Protein AF-A0A5N7MWR4-F1 (afdb_monomer_lite)

InterPro domains:
  IPR011050 Pectin lyase fold/virulence factor [SSF51126] (2-115)
  IPR012334 Pectin lyase fold [G3DSA:2.160.20.10] (8-121)
  IPR024535 Rhamnogalacturonase A/B/Epimerase-like, pectate lyase domain [PF12708] (11-111)

Sequence (121 aa):
MIFNVDTPTGDATKDMAAINSAIAAANAYYKSHQSEGQVTVQLATGTYMVSGDPTNPSKGAVELMSGVALVGAGTRDSTIKLVDNFNERINGIVRTELETVENVSMSNLVIDGNRENNTGH

Secondary structure (DSSP, 8-state):
-EEEPPPP-S-HHHHHHHHHHHHHHHHHHHHH-GGG--EEEEPPSEEEEE---TT-GGG-SEEEPTTEEEE-SSTTTEEEEEPTT--S--S-SEEE-SS---S-EEES-EEE--GGG----

pLDDT: mean 95.91, std 5.12, range [64.0, 98.81]

Radius of gyration: 13.92 Å; chains: 1; bounding box: 37×27×34 Å

Structure (mmCIF, N/CA/C/O backbone):
data_AF-A0A5N7MWR4-F1
#
_entry.id   AF-A0A5N7MWR4-F1
#
loop_
_atom_site.group_PDB
_atom_site.id
_atom_site.type_symbol
_atom_site.label_atom_id
_atom_site.label_alt_id
_atom_site.label_comp_id
_atom_site.label_asym_id
_atom_site.label_entity_id
_atom_site.label_seq_id
_atom_site.pdbx_PDB_ins_code
_atom_site.Cartn_x
_atom_site.Cartn_y
_atom_site.Cartn_z
_atom_site.occupancy
_atom_site.B_iso_or_equiv
_atom_site.auth_seq_id
_atom_site.auth_comp_id
_atom_site.auth_asym_id
_atom_site.auth_atom_id
_atom_site.pdbx_PDB_model_num
ATOM 1 N N . MET A 1 1 ? 9.567 -9.285 -13.681 1.00 96.56 1 MET A N 1
ATOM 2 C CA . MET A 1 1 ? 9.866 -9.850 -12.343 1.00 96.56 1 MET A CA 1
ATOM 3 C C . MET A 1 1 ? 8.663 -9.648 -11.424 1.00 96.56 1 MET A C 1
ATOM 5 O O . MET A 1 1 ? 8.009 -8.618 -11.556 1.00 96.56 1 MET A O 1
ATOM 9 N N . ILE A 1 2 ? 8.356 -10.614 -10.547 1.00 98.12 2 ILE A N 1
ATOM 10 C CA . ILE A 1 2 ? 7.218 -10.557 -9.609 1.00 98.12 2 ILE A CA 1
ATOM 11 C C . ILE A 1 2 ? 7.728 -10.751 -8.176 1.00 98.12 2 ILE A C 1
ATOM 13 O O . ILE A 1 2 ? 8.454 -11.706 -7.906 1.00 98.12 2 ILE A O 1
ATOM 17 N N . PHE A 1 3 ? 7.311 -9.870 -7.270 1.00 98.62 3 PHE A N 1
ATOM 18 C CA . PHE A 1 3 ? 7.515 -9.971 -5.828 1.00 98.62 3 PHE A CA 1
ATOM 19 C C . PHE A 1 3 ? 6.160 -10.202 -5.160 1.00 98.62 3 PHE A C 1
ATOM 21 O O . PHE A 1 3 ? 5.295 -9.328 -5.186 1.00 98.62 3 PHE A O 1
ATOM 28 N N . ASN A 1 4 ? 5.956 -11.393 -4.602 1.00 98.56 4 ASN A N 1
ATOM 29 C CA . ASN A 1 4 ? 4.710 -11.726 -3.918 1.00 98.56 4 ASN A CA 1
ATOM 30 C C . ASN A 1 4 ? 4.721 -11.145 -2.504 1.00 98.56 4 ASN A C 1
ATOM 32 O O . ASN A 1 4 ? 5.724 -11.249 -1.800 1.00 98.56 4 ASN A O 1
ATOM 36 N N . VAL A 1 5 ? 3.598 -10.566 -2.095 1.00 98.62 5 VAL A N 1
ATOM 37 C CA . VAL A 1 5 ? 3.351 -10.179 -0.706 1.00 98.62 5 VAL A CA 1
ATOM 38 C C . VAL A 1 5 ? 2.787 -11.385 0.037 1.00 98.62 5 VAL A C 1
ATOM 40 O O . VAL A 1 5 ? 1.941 -12.105 -0.500 1.00 98.62 5 VAL A O 1
ATOM 43 N N . ASP A 1 6 ? 3.230 -11.593 1.276 1.00 98.06 6 ASP A N 1
ATOM 44 C CA . ASP A 1 6 ? 2.656 -12.610 2.157 1.00 98.06 6 ASP A CA 1
ATOM 45 C C . ASP A 1 6 ? 1.142 -12.413 2.323 1.00 98.06 6 ASP A C 1
ATOM 47 O O . ASP A 1 6 ? 0.610 -11.309 2.172 1.00 98.06 6 ASP A O 1
ATOM 51 N N . THR A 1 7 ? 0.424 -13.495 2.627 1.00 98.00 7 THR A N 1
ATOM 52 C CA . THR A 1 7 ? -1.025 -13.436 2.850 1.00 98.00 7 THR A CA 1
ATOM 53 C C . THR A 1 7 ? -1.367 -12.474 3.989 1.00 98.00 7 THR A C 1
ATOM 55 O O . THR A 1 7 ? -0.658 -12.477 5.000 1.00 98.00 7 THR A O 1
ATOM 58 N N . PRO A 1 8 ? -2.459 -11.699 3.872 1.00 98.19 8 PRO A N 1
ATOM 59 C CA . PRO A 1 8 ? -2.820 -10.723 4.887 1.00 98.19 8 PRO A CA 1
ATOM 60 C C . PRO A 1 8 ? -3.114 -11.391 6.228 1.00 98.19 8 PRO A C 1
ATOM 62 O O . PRO A 1 8 ? -3.705 -12.471 6.302 1.00 98.19 8 PRO A O 1
ATOM 65 N N . THR A 1 9 ? -2.719 -10.711 7.293 1.00 98.44 9 THR A N 1
ATOM 66 C CA . THR A 1 9 ? -2.868 -11.161 8.678 1.00 98.44 9 THR A CA 1
ATOM 67 C C . THR A 1 9 ? -4.016 -10.462 9.400 1.00 98.44 9 THR A C 1
ATOM 69 O O . THR A 1 9 ? -4.466 -10.949 10.437 1.00 98.44 9 THR A O 1
ATOM 72 N N . GLY A 1 10 ? -4.487 -9.325 8.873 1.00 97.06 10 GLY A N 1
ATOM 73 C CA . GLY A 1 10 ? -5.457 -8.458 9.538 1.00 97.06 10 GLY A CA 1
ATOM 74 C C . GLY A 1 10 ? -4.828 -7.503 10.560 1.00 97.06 10 GLY A C 1
ATOM 75 O O . GLY A 1 10 ? -5.527 -6.671 11.133 1.00 97.06 10 GLY A O 1
ATOM 76 N N . ASP A 1 11 ? -3.517 -7.599 10.789 1.00 98.38 11 ASP A N 1
ATOM 77 C CA . ASP A 1 11 ? -2.745 -6.686 11.627 1.00 98.38 11 ASP A CA 1
ATOM 78 C C . ASP A 1 11 ? -2.074 -5.643 10.735 1.00 98.38 11 ASP A C 1
ATOM 80 O O . ASP A 1 11 ? -1.204 -5.970 9.926 1.00 98.38 11 ASP A O 1
ATOM 84 N N . ALA A 1 12 ? -2.447 -4.375 10.912 1.00 98.19 12 ALA A N 1
ATOM 85 C CA . ALA A 1 12 ? -1.967 -3.312 10.042 1.00 98.19 12 ALA A CA 1
ATOM 86 C C . ALA A 1 12 ? -0.445 -3.153 10.038 1.00 98.19 12 ALA A C 1
ATOM 88 O O . ALA A 1 12 ? 0.138 -2.856 9.000 1.00 98.19 12 ALA A O 1
ATOM 89 N N . THR A 1 13 ? 0.221 -3.392 11.168 1.00 98.12 13 THR A N 1
ATOM 90 C CA . THR A 1 13 ? 1.680 -3.263 11.244 1.00 98.12 13 THR A CA 1
ATOM 91 C C . THR A 1 13 ? 2.355 -4.356 10.423 1.00 98.12 13 THR A C 1
ATOM 93 O O . THR A 1 13 ? 3.298 -4.080 9.681 1.00 98.12 13 THR A O 1
ATOM 96 N N . LYS A 1 14 ? 1.867 -5.596 10.528 1.00 98.56 14 LYS A N 1
ATOM 97 C CA . LYS A 1 14 ? 2.427 -6.741 9.795 1.00 98.56 14 LYS A CA 1
ATOM 98 C C . LYS A 1 14 ? 2.110 -6.673 8.307 1.00 98.56 14 LYS A C 1
ATOM 100 O O . LYS A 1 14 ? 3.000 -6.882 7.488 1.00 98.56 14 LYS A O 1
ATOM 105 N N . ASP A 1 15 ? 0.873 -6.331 7.972 1.00 98.81 15 ASP A N 1
ATOM 106 C CA . ASP A 1 15 ? 0.404 -6.233 6.594 1.00 98.81 15 ASP A CA 1
ATOM 107 C C . ASP A 1 15 ? 1.145 -5.114 5.845 1.00 98.81 15 ASP A C 1
ATOM 109 O O . ASP A 1 15 ? 1.670 -5.342 4.753 1.00 98.81 15 ASP A O 1
ATOM 113 N N . MET A 1 16 ? 1.294 -3.932 6.460 1.00 98.56 16 MET A N 1
ATOM 114 C CA . MET A 1 16 ? 2.101 -2.845 5.893 1.00 98.56 16 MET A CA 1
ATOM 115 C C . MET A 1 16 ? 3.576 -3.233 5.771 1.00 98.56 16 MET A C 1
ATOM 117 O O . MET A 1 16 ? 4.198 -2.927 4.758 1.00 98.56 16 MET A O 1
ATOM 121 N N . ALA A 1 17 ? 4.155 -3.919 6.763 1.00 98.56 17 ALA A N 1
ATOM 122 C CA . ALA A 1 17 ? 5.549 -4.357 6.692 1.00 98.56 17 ALA A CA 1
ATOM 123 C C . ALA A 1 17 ? 5.791 -5.331 5.525 1.00 98.56 17 ALA A C 1
ATOM 125 O O . ALA A 1 17 ? 6.788 -5.187 4.814 1.00 98.56 17 ALA A O 1
ATOM 126 N N . ALA A 1 18 ? 4.871 -6.272 5.290 1.00 98.75 18 ALA A N 1
ATOM 127 C CA . ALA A 1 18 ? 4.948 -7.209 4.171 1.00 98.75 18 ALA A CA 1
ATOM 128 C C . ALA A 1 18 ? 4.857 -6.486 2.816 1.00 98.75 18 ALA A C 1
ATOM 130 O O . ALA A 1 18 ? 5.696 -6.705 1.939 1.00 98.75 18 ALA A O 1
ATOM 131 N N . ILE A 1 19 ? 3.888 -5.575 2.661 1.00 98.75 19 ILE A N 1
ATOM 132 C CA . ILE A 1 19 ? 3.727 -4.772 1.439 1.00 98.75 19 ILE A CA 1
ATOM 133 C C . ILE A 1 19 ? 4.975 -3.910 1.193 1.00 98.75 19 ILE A C 1
ATOM 135 O O . ILE A 1 19 ? 5.545 -3.941 0.101 1.00 98.75 19 ILE A O 1
ATOM 139 N N . ASN A 1 20 ? 5.439 -3.183 2.212 1.00 98.25 20 ASN A N 1
ATOM 140 C CA . ASN A 1 20 ? 6.585 -2.280 2.105 1.00 98.25 20 ASN A CA 1
ATOM 141 C C . ASN A 1 20 ? 7.878 -3.035 1.776 1.00 98.25 20 ASN A C 1
ATOM 143 O O . ASN A 1 20 ? 8.678 -2.564 0.969 1.00 98.25 20 ASN A O 1
ATOM 147 N N . SER A 1 21 ? 8.077 -4.225 2.351 1.00 98.56 21 SER A N 1
ATOM 148 C CA . SER A 1 21 ? 9.232 -5.068 2.037 1.00 98.56 21 SER A CA 1
ATOM 149 C C . SER A 1 21 ? 9.233 -5.507 0.568 1.00 98.56 21 SER A C 1
ATOM 151 O O . SER A 1 21 ? 10.262 -5.401 -0.104 1.00 98.56 21 SER A O 1
ATOM 153 N N . ALA A 1 22 ? 8.077 -5.919 0.038 1.00 98.81 22 ALA A N 1
ATOM 154 C CA . ALA A 1 22 ? 7.949 -6.309 -1.363 1.00 98.81 22 ALA A CA 1
ATOM 155 C C . ALA A 1 22 ? 8.148 -5.124 -2.323 1.00 98.81 22 ALA A C 1
ATOM 157 O O . ALA A 1 22 ? 8.845 -5.269 -3.328 1.00 98.81 22 ALA A O 1
ATOM 158 N N . ILE A 1 23 ? 7.602 -3.943 -2.003 1.00 98.69 23 ILE A N 1
ATOM 159 C CA . ILE A 1 23 ? 7.818 -2.706 -2.774 1.00 98.69 23 ILE A CA 1
ATOM 160 C C . ILE A 1 23 ? 9.300 -2.332 -2.799 1.00 98.69 23 ILE A C 1
ATOM 162 O O . ILE A 1 23 ? 9.841 -2.065 -3.872 1.00 98.69 23 ILE A O 1
ATOM 166 N N . ALA A 1 24 ? 9.975 -2.358 -1.647 1.00 98.31 24 ALA A N 1
ATOM 167 C CA . ALA A 1 24 ? 11.396 -2.039 -1.560 1.00 98.31 24 ALA A CA 1
ATOM 168 C C . ALA A 1 24 ? 12.248 -3.006 -2.400 1.00 98.31 24 ALA A C 1
ATOM 170 O O . ALA A 1 24 ? 13.139 -2.574 -3.135 1.00 98.31 24 ALA A O 1
ATOM 171 N N . ALA A 1 25 ? 11.944 -4.306 -2.351 1.00 98.62 25 ALA A N 1
ATOM 172 C CA . ALA A 1 25 ? 12.623 -5.311 -3.164 1.00 98.62 25 ALA A CA 1
ATOM 173 C C . ALA A 1 25 ? 12.359 -5.116 -4.670 1.00 98.62 25 ALA A C 1
ATOM 175 O O . ALA A 1 25 ? 13.295 -5.157 -5.474 1.00 98.62 25 ALA A O 1
ATOM 176 N N . ALA A 1 26 ? 11.111 -4.828 -5.052 1.00 98.56 26 ALA A N 1
ATOM 177 C CA . ALA A 1 26 ? 10.732 -4.546 -6.434 1.00 98.56 26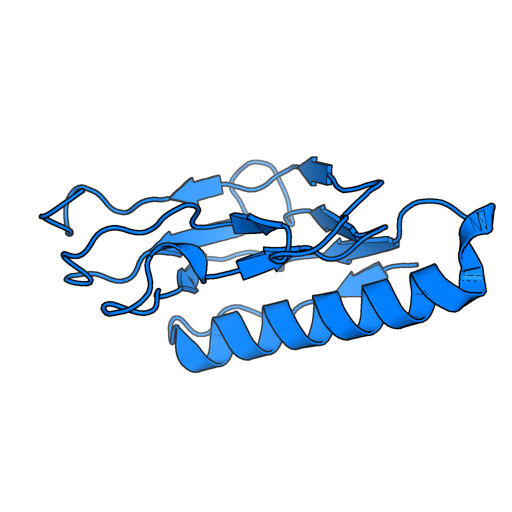 ALA A CA 1
ATOM 178 C C . ALA A 1 26 ? 11.420 -3.290 -6.981 1.00 98.56 26 ALA A C 1
ATOM 180 O O . ALA A 1 26 ? 11.948 -3.311 -8.093 1.00 98.56 26 ALA A O 1
ATOM 181 N N . ASN A 1 27 ? 11.485 -2.217 -6.193 1.00 98.19 27 ASN A N 1
ATOM 182 C CA . ASN A 1 27 ? 12.187 -0.998 -6.576 1.00 98.19 27 ASN A CA 1
ATOM 183 C C . ASN A 1 27 ? 13.703 -1.206 -6.696 1.00 98.19 27 ASN A C 1
ATOM 185 O O . ASN A 1 27 ? 14.313 -0.710 -7.644 1.00 98.19 27 ASN A O 1
ATOM 189 N N . ALA A 1 28 ? 14.319 -1.955 -5.776 1.00 98.19 28 ALA A N 1
ATOM 190 C CA . ALA A 1 28 ? 15.740 -2.296 -5.860 1.00 98.19 28 ALA A CA 1
ATOM 191 C C . ALA A 1 28 ? 16.056 -3.094 -7.138 1.00 98.19 28 ALA A C 1
ATOM 193 O O . ALA A 1 28 ? 17.052 -2.822 -7.816 1.00 98.19 28 ALA A O 1
ATOM 194 N N . TYR A 1 29 ? 15.176 -4.027 -7.511 1.00 98.38 29 TYR A N 1
ATOM 195 C CA . TYR A 1 29 ? 15.277 -4.739 -8.780 1.00 98.38 29 TYR A CA 1
ATOM 196 C C . TYR A 1 29 ? 15.111 -3.788 -9.972 1.00 98.38 29 TYR A C 1
ATOM 198 O O . TYR A 1 29 ? 15.970 -3.758 -10.850 1.00 98.38 29 TYR A O 1
ATOM 206 N N . TYR A 1 30 ? 14.072 -2.949 -9.975 1.00 97.88 30 TYR A N 1
ATOM 207 C CA . TYR A 1 30 ? 13.821 -1.980 -11.045 1.00 97.88 30 TYR A CA 1
ATOM 208 C C . TYR A 1 30 ? 15.021 -1.058 -11.290 1.00 97.88 30 TYR A C 1
ATOM 210 O O . TYR A 1 30 ? 15.436 -0.874 -12.431 1.00 97.88 30 TYR A O 1
ATOM 218 N N . LYS A 1 31 ? 15.642 -0.534 -10.225 1.00 96.81 31 LYS A N 1
ATOM 219 C CA . LYS A 1 31 ? 16.829 0.336 -10.310 1.00 96.81 31 LYS A CA 1
ATOM 220 C C . LYS A 1 31 ? 18.002 -0.303 -11.061 1.00 96.81 31 LYS A C 1
ATOM 222 O O . LYS A 1 31 ? 18.793 0.425 -11.651 1.00 96.81 31 LYS A O 1
ATOM 227 N N . SER A 1 32 ? 18.110 -1.632 -11.057 1.00 97.56 32 SER A N 1
ATOM 228 C CA . SER A 1 32 ? 19.152 -2.373 -11.783 1.00 97.56 32 SER A CA 1
ATOM 229 C C . SER A 1 32 ? 18.692 -2.940 -13.135 1.00 97.56 32 SER A C 1
ATOM 231 O O . SER A 1 32 ? 19.536 -3.380 -13.908 1.00 97.56 32 SER A O 1
ATOM 233 N N . HIS A 1 33 ? 17.391 -2.881 -13.449 1.00 96.81 33 HIS A N 1
ATOM 234 C CA . HIS A 1 33 ? 16.775 -3.519 -14.623 1.00 96.81 33 HIS A CA 1
ATOM 235 C C . HIS A 1 33 ? 15.789 -2.584 -15.351 1.00 96.81 33 HIS A C 1
ATOM 237 O O . HIS A 1 33 ? 14.770 -3.023 -15.878 1.00 96.81 33 HIS A O 1
ATOM 243 N N . GLN A 1 34 ? 16.067 -1.276 -15.395 1.00 93.19 34 GLN A N 1
ATOM 244 C CA . GLN A 1 34 ? 15.115 -0.268 -15.897 1.00 93.19 34 GLN A CA 1
ATOM 245 C C . GLN A 1 34 ? 14.633 -0.528 -17.337 1.00 93.19 34 GLN A C 1
ATOM 247 O O . GLN A 1 34 ? 13.481 -0.248 -17.664 1.00 93.19 34 GLN A O 1
ATOM 252 N N . SER A 1 35 ? 15.484 -1.100 -18.196 1.00 95.38 35 SER A N 1
ATOM 253 C CA . SER A 1 35 ? 15.139 -1.447 -19.583 1.00 95.38 35 SER A CA 1
ATOM 254 C C . SER A 1 35 ? 14.107 -2.572 -19.711 1.00 95.38 35 SER A C 1
ATOM 256 O O . SER A 1 35 ? 13.539 -2.748 -20.784 1.00 95.38 35 SER A O 1
ATOM 258 N N . GLU A 1 36 ? 13.864 -3.336 -18.644 1.00 95.56 36 GLU A N 1
ATOM 259 C CA . GLU A 1 36 ? 12.869 -4.417 -18.611 1.00 95.56 36 GLU A CA 1
ATOM 260 C C . GLU A 1 36 ? 11.458 -3.910 -18.276 1.00 95.56 36 GLU A C 1
ATOM 262 O O . GLU A 1 36 ? 10.485 -4.659 -18.369 1.00 95.56 36 GLU A O 1
ATOM 267 N N . GLY A 1 37 ? 11.336 -2.627 -17.927 1.00 95.44 37 GLY A N 1
ATOM 268 C CA . GLY A 1 37 ? 10.071 -1.993 -17.597 1.00 95.44 37 GLY A CA 1
ATOM 269 C C . GLY A 1 37 ? 9.649 -2.204 -16.144 1.00 95.44 37 GLY A C 1
ATOM 270 O O . GLY A 1 37 ? 10.466 -2.373 -15.240 1.00 95.44 37 GLY A O 1
ATOM 271 N N . GLN A 1 38 ? 8.342 -2.101 -15.914 1.00 97.00 38 GLN A N 1
ATOM 272 C CA . GLN A 1 38 ? 7.749 -2.116 -14.580 1.00 97.00 38 GLN A CA 1
ATOM 273 C C . GLN A 1 38 ? 7.888 -3.494 -13.907 1.00 97.00 38 GLN A C 1
ATOM 275 O O . GLN A 1 38 ? 7.780 -4.540 -14.548 1.00 97.00 38 GLN A O 1
ATOM 280 N N . VAL A 1 39 ? 8.087 -3.492 -12.591 1.00 98.50 39 VAL A N 1
ATOM 281 C CA . VAL A 1 39 ? 8.217 -4.685 -11.750 1.00 98.50 39 VAL A CA 1
ATOM 282 C C . VAL A 1 39 ? 6.941 -4.871 -10.943 1.00 98.50 39 VAL A C 1
ATOM 284 O O . VAL A 1 39 ? 6.454 -3.935 -10.313 1.00 98.50 39 VAL A O 1
ATOM 287 N N . THR A 1 40 ? 6.400 -6.086 -10.937 1.00 98.69 40 THR A N 1
ATOM 288 C CA . THR A 1 40 ? 5.131 -6.374 -10.266 1.00 98.69 40 THR A CA 1
ATOM 289 C C . THR A 1 40 ? 5.340 -6.696 -8.790 1.00 98.69 40 THR A C 1
ATOM 291 O O . THR A 1 40 ? 6.124 -7.580 -8.449 1.00 98.69 40 THR A O 1
ATOM 294 N N . VAL A 1 41 ? 4.576 -6.033 -7.926 1.00 98.81 41 VAL A N 1
ATOM 295 C CA . VAL A 1 41 ? 4.304 -6.448 -6.547 1.00 98.81 41 VAL A CA 1
ATOM 296 C C . VAL A 1 41 ? 2.906 -7.055 -6.526 1.00 98.81 41 VAL A C 1
ATOM 298 O O . VAL A 1 41 ? 1.925 -6.360 -6.788 1.00 98.81 41 VAL A O 1
ATOM 301 N N . GLN A 1 42 ? 2.820 -8.354 -6.258 1.00 98.62 42 GLN A N 1
ATOM 302 C CA . GLN A 1 42 ? 1.579 -9.119 -6.326 1.00 98.62 42 GLN A CA 1
ATOM 303 C C . GLN A 1 42 ? 1.012 -9.321 -4.919 1.00 98.62 42 GLN A C 1
ATOM 305 O O . GLN A 1 42 ? 1.600 -10.032 -4.104 1.00 98.62 42 GLN A O 1
ATOM 310 N N . LEU A 1 43 ? -0.141 -8.714 -4.639 1.00 98.75 43 LEU A N 1
ATOM 311 C CA . LEU A 1 43 ? -0.901 -8.976 -3.417 1.00 98.75 43 LEU A CA 1
ATOM 312 C C . LEU A 1 43 ? -1.558 -10.356 -3.502 1.00 98.75 43 LEU A C 1
ATOM 314 O O . LEU A 1 43 ? -2.031 -10.761 -4.571 1.00 98.75 43 LEU A O 1
ATOM 318 N N . ALA A 1 44 ? -1.630 -11.048 -2.367 1.00 98.38 44 ALA A N 1
ATOM 319 C CA . ALA A 1 44 ? -2.423 -12.261 -2.227 1.00 98.38 44 ALA A CA 1
ATOM 320 C C . ALA A 1 44 ? -3.924 -11.935 -2.104 1.00 98.38 44 ALA A C 1
ATOM 322 O O . ALA A 1 44 ? -4.329 -10.782 -1.915 1.00 98.38 44 ALA A O 1
ATOM 323 N N . THR A 1 45 ? -4.766 -12.963 -2.201 1.00 98.25 45 THR A N 1
ATOM 324 C CA . THR A 1 45 ? -6.195 -12.853 -1.887 1.00 98.25 45 THR A CA 1
ATOM 325 C C . THR A 1 45 ? -6.394 -12.545 -0.399 1.00 98.25 45 THR A C 1
ATOM 327 O O . THR A 1 45 ? -5.760 -13.160 0.457 1.00 98.25 45 THR A O 1
ATOM 330 N N . GLY A 1 46 ? -7.305 -11.624 -0.092 1.00 98.25 46 GLY A N 1
ATOM 331 C CA . GLY A 1 46 ? -7.711 -11.245 1.258 1.00 98.25 46 GLY A CA 1
ATOM 332 C C . GLY A 1 46 ? -7.706 -9.733 1.492 1.00 98.25 46 GLY A C 1
ATOM 333 O O . GLY A 1 46 ? -7.583 -8.930 0.564 1.00 98.25 46 GLY A O 1
ATOM 334 N N . THR A 1 47 ? -7.849 -9.351 2.761 1.00 98.56 47 THR A N 1
ATOM 335 C CA . THR A 1 47 ? -7.896 -7.951 3.197 1.00 98.56 47 THR A CA 1
ATOM 336 C C . THR A 1 47 ? -6.656 -7.612 4.006 1.00 98.56 47 THR A C 1
ATOM 338 O O . THR A 1 47 ? -6.528 -8.051 5.144 1.00 98.56 47 THR A O 1
ATOM 341 N N . TYR A 1 48 ? -5.776 -6.807 3.422 1.00 98.75 48 TYR A N 1
ATOM 342 C CA . TYR A 1 48 ? -4.656 -6.186 4.114 1.00 98.75 48 TYR A CA 1
ATOM 343 C C . TYR A 1 48 ? -5.171 -4.995 4.910 1.00 98.75 48 TYR A C 1
ATOM 345 O O . TYR A 1 48 ? -5.745 -4.064 4.333 1.00 98.75 48 TYR A O 1
ATOM 353 N N . MET A 1 49 ? -4.964 -5.015 6.221 1.00 98.75 49 MET A N 1
ATOM 354 C CA . MET A 1 49 ? -5.270 -3.860 7.057 1.00 98.75 49 MET A CA 1
ATOM 355 C C . MET A 1 49 ? -4.115 -2.867 6.982 1.00 98.75 49 MET A C 1
ATOM 357 O O . MET A 1 49 ? -2.953 -3.255 6.925 1.00 98.75 49 MET A O 1
ATOM 361 N N . VAL A 1 50 ? -4.417 -1.573 6.964 1.00 98.62 50 VAL A N 1
ATOM 362 C CA . VAL A 1 50 ? -3.396 -0.521 6.941 1.00 98.62 50 VAL A CA 1
ATOM 363 C C . VAL A 1 50 ? -3.781 0.636 7.852 1.00 98.62 50 VAL A C 1
ATOM 365 O O . VAL A 1 50 ? -4.960 0.877 8.101 1.00 98.62 50 VAL A O 1
ATOM 368 N N . SER A 1 51 ? -2.783 1.361 8.346 1.00 97.69 51 SER A N 1
ATOM 369 C CA . SER A 1 51 ? -2.958 2.554 9.175 1.00 97.69 51 SER A CA 1
ATOM 370 C C . SER A 1 51 ? -2.072 3.690 8.668 1.00 97.69 51 SER A C 1
ATOM 372 O O . SER A 1 51 ? -1.121 3.456 7.924 1.00 97.69 51 SER A O 1
ATOM 374 N N . GLY A 1 52 ? -2.389 4.921 9.061 1.00 94.94 52 GLY A N 1
ATOM 375 C CA . GLY A 1 52 ? -1.580 6.102 8.772 1.00 94.94 52 GLY A CA 1
ATOM 376 C C . GLY A 1 52 ? -0.786 6.592 9.982 1.00 94.94 52 GLY A C 1
ATOM 377 O O . GLY A 1 52 ? -0.857 6.040 11.081 1.00 94.94 52 GLY A O 1
ATOM 378 N N . ASP A 1 53 ? -0.052 7.681 9.778 1.00 94.62 53 ASP A N 1
ATOM 379 C CA . ASP A 1 53 ? 0.521 8.475 10.862 1.00 94.62 53 ASP A CA 1
ATOM 380 C C . ASP A 1 53 ? -0.463 9.594 11.243 1.00 94.62 53 ASP A C 1
ATOM 382 O O . ASP A 1 53 ? -0.694 10.490 10.424 1.00 94.62 53 ASP A O 1
ATOM 386 N N . PRO A 1 54 ? -1.039 9.576 12.460 1.00 93.06 54 PRO A N 1
ATOM 387 C CA . PRO A 1 54 ? -2.042 10.559 12.873 1.00 93.06 54 PRO A CA 1
ATOM 388 C C . PRO A 1 54 ? -1.473 11.983 12.967 1.00 93.06 54 PRO A C 1
ATOM 390 O O . PRO A 1 54 ? -2.219 12.956 12.952 1.00 93.06 54 PRO A O 1
ATOM 393 N N . THR A 1 55 ? -0.148 12.128 13.047 1.00 94.75 55 THR A N 1
ATOM 394 C CA . THR A 1 55 ? 0.533 13.427 13.135 1.00 94.75 55 THR A CA 1
ATOM 395 C C . THR A 1 55 ? 1.081 13.910 11.794 1.00 94.75 55 THR A C 1
ATOM 397 O O . THR A 1 55 ? 1.435 15.082 11.657 1.00 94.75 55 THR A O 1
ATOM 400 N N . ASN A 1 56 ? 1.136 13.033 10.788 1.00 94.06 56 ASN A N 1
ATOM 401 C CA . ASN A 1 56 ? 1.649 13.347 9.461 1.00 94.06 56 ASN A CA 1
ATOM 402 C C . ASN A 1 56 ? 0.781 12.708 8.362 1.00 94.06 56 ASN A C 1
ATOM 404 O O . ASN A 1 56 ? 1.137 11.661 7.809 1.00 94.06 56 ASN A O 1
ATOM 408 N N . PRO A 1 57 ? -0.312 13.380 7.956 1.00 91.81 57 PRO A N 1
ATOM 409 C CA . PRO A 1 57 ? -1.213 12.886 6.916 1.00 91.81 57 PRO A CA 1
ATOM 410 C C . PRO A 1 57 ? -0.520 12.564 5.587 1.00 91.81 57 PRO A C 1
ATOM 412 O O . PRO A 1 57 ? -0.996 11.723 4.827 1.00 91.81 57 PRO A O 1
ATOM 415 N N . SER A 1 58 ? 0.594 13.239 5.285 1.00 91.12 58 SER A N 1
ATOM 416 C CA . SER A 1 58 ? 1.340 13.080 4.033 1.00 91.12 58 SER A CA 1
ATOM 417 C C . SER A 1 58 ? 2.189 11.817 3.973 1.00 91.12 58 SER A C 1
ATOM 419 O O . SER A 1 58 ? 2.630 11.468 2.884 1.00 91.12 58 SER A O 1
ATOM 421 N N . LYS A 1 59 ? 2.388 11.116 5.094 1.00 91.31 59 LYS A N 1
ATOM 422 C CA . LYS A 1 59 ? 3.069 9.817 5.099 1.00 91.31 59 LYS A CA 1
ATOM 423 C C . LYS A 1 59 ? 2.228 8.715 4.441 1.00 91.31 59 LYS A C 1
ATOM 425 O O . LYS A 1 59 ? 2.776 7.757 3.914 1.00 91.31 59 LYS A O 1
ATOM 430 N N . GLY A 1 60 ? 0.898 8.865 4.421 1.00 92.75 60 GLY A N 1
ATOM 431 C CA . GLY A 1 60 ? -0.006 7.835 3.900 1.00 92.75 60 GLY A CA 1
ATOM 432 C C . GLY A 1 60 ? 0.100 6.517 4.676 1.00 92.75 60 GLY A C 1
ATOM 433 O O . GLY A 1 60 ? 0.533 6.512 5.829 1.00 92.75 60 GLY A O 1
ATOM 434 N N . ALA A 1 61 ? -0.311 5.412 4.047 1.00 96.31 61 ALA A N 1
ATOM 435 C CA . ALA A 1 61 ? -0.173 4.068 4.619 1.00 96.31 61 ALA A CA 1
ATOM 436 C C . ALA A 1 61 ? 0.745 3.157 3.786 1.00 96.31 61 ALA A C 1
ATOM 438 O O . ALA A 1 61 ? 1.624 2.491 4.328 1.00 96.31 61 ALA A O 1
ATOM 439 N N . VAL A 1 62 ? 0.574 3.149 2.463 1.00 97.56 62 VAL A N 1
ATOM 440 C CA . VAL A 1 62 ? 1.438 2.424 1.522 1.00 97.56 62 VAL A CA 1
ATOM 441 C C . VAL A 1 62 ? 2.046 3.417 0.537 1.00 97.56 62 VAL A C 1
ATOM 443 O O . VAL A 1 62 ? 1.317 4.123 -0.165 1.00 97.56 62 VAL A O 1
ATOM 446 N N . GLU A 1 63 ? 3.374 3.447 0.461 1.00 96.69 63 GLU A N 1
ATOM 447 C CA . GLU A 1 63 ? 4.122 4.303 -0.460 1.00 96.69 63 GLU A CA 1
ATOM 448 C C . GLU A 1 63 ? 4.723 3.470 -1.598 1.00 96.69 63 GLU A C 1
ATOM 450 O O . GLU A 1 63 ? 5.547 2.584 -1.388 1.00 96.69 63 GLU A O 1
ATOM 455 N N . LEU A 1 64 ? 4.289 3.742 -2.826 1.00 97.94 64 LEU A N 1
ATOM 456 C CA . LEU A 1 64 ? 4.818 3.153 -4.045 1.00 97.94 64 LEU A CA 1
ATOM 457 C C . LEU A 1 64 ? 6.078 3.903 -4.483 1.00 97.94 64 LEU A C 1
ATOM 459 O O . LEU A 1 64 ? 6.107 5.135 -4.548 1.00 97.94 64 LEU A O 1
ATOM 463 N N . MET A 1 65 ? 7.096 3.130 -4.841 1.00 98.12 65 MET A N 1
ATOM 464 C CA . MET A 1 65 ? 8.366 3.608 -5.379 1.00 98.12 65 MET A CA 1
ATOM 465 C C . MET A 1 65 ? 8.394 3.492 -6.910 1.00 98.12 65 MET A C 1
ATOM 467 O O . MET A 1 65 ? 7.596 2.760 -7.501 1.00 98.12 65 MET A O 1
ATOM 471 N N . SER A 1 66 ? 9.346 4.165 -7.565 1.00 97.75 66 SER A N 1
ATOM 472 C CA . SER A 1 66 ? 9.456 4.146 -9.031 1.00 97.75 66 SER A CA 1
ATOM 473 C C . SER A 1 66 ? 9.563 2.735 -9.606 1.00 97.75 66 SER A C 1
ATOM 475 O O . SER A 1 66 ? 10.238 1.869 -9.042 1.00 97.75 66 SER A O 1
ATOM 477 N N . GLY A 1 67 ? 8.927 2.529 -10.758 1.00 98.06 67 GLY A N 1
ATOM 478 C CA . GLY A 1 67 ? 8.956 1.262 -11.484 1.00 98.06 67 GLY A CA 1
ATOM 479 C C . GLY A 1 67 ? 8.094 0.153 -10.887 1.00 98.06 67 GLY A C 1
ATOM 480 O O . GLY A 1 67 ? 8.175 -0.974 -11.369 1.00 98.06 67 GLY A O 1
ATOM 481 N N . VAL A 1 68 ? 7.285 0.428 -9.860 1.00 98.62 68 VAL A N 1
ATOM 482 C CA . VAL A 1 68 ? 6.436 -0.579 -9.208 1.00 98.62 68 VAL A CA 1
ATOM 483 C C . VAL A 1 68 ? 5.031 -0.609 -9.814 1.00 98.62 68 VAL A C 1
ATOM 485 O O . VAL A 1 68 ? 4.341 0.406 -9.891 1.00 98.62 68 VAL A O 1
ATOM 488 N N . ALA A 1 69 ? 4.584 -1.806 -10.188 1.00 98.56 69 ALA A N 1
ATOM 489 C CA . ALA A 1 69 ? 3.192 -2.128 -10.481 1.00 98.56 69 ALA A CA 1
ATOM 490 C C . ALA A 1 69 ? 2.594 -2.904 -9.299 1.00 98.56 69 ALA A C 1
ATOM 492 O O . ALA A 1 69 ? 2.949 -4.064 -9.095 1.00 98.56 69 ALA A O 1
ATOM 493 N N . LEU A 1 70 ? 1.691 -2.301 -8.523 1.00 98.62 70 LEU A N 1
ATOM 494 C CA . LEU A 1 70 ? 0.982 -3.001 -7.446 1.00 98.62 70 LEU A CA 1
ATOM 495 C C . LEU A 1 70 ? -0.272 -3.683 -8.009 1.00 98.62 70 LEU A C 1
ATOM 497 O O . LEU A 1 70 ? -1.202 -3.023 -8.477 1.00 98.62 70 LEU A O 1
ATOM 501 N N . VAL A 1 71 ? -0.302 -5.010 -7.977 1.00 98.56 71 VAL A N 1
ATOM 502 C CA . VAL A 1 71 ? -1.334 -5.815 -8.640 1.00 98.56 71 VAL A CA 1
ATOM 503 C C . VAL A 1 71 ? -2.016 -6.715 -7.616 1.00 98.56 71 VAL A C 1
ATOM 505 O O . VAL A 1 71 ? -1.348 -7.411 -6.856 1.00 98.56 71 VAL A O 1
ATOM 508 N N . GLY A 1 72 ? -3.348 -6.694 -7.565 1.00 98.38 72 GLY A N 1
ATOM 509 C CA . GLY A 1 72 ? -4.120 -7.636 -6.749 1.00 98.38 72 GLY A CA 1
ATOM 510 C C . GLY A 1 72 ? -4.305 -9.000 -7.415 1.00 98.38 72 GLY A C 1
ATOM 511 O O . GLY A 1 72 ? -4.061 -9.159 -8.611 1.00 98.38 72 GLY A O 1
ATOM 512 N N . ALA A 1 73 ? -4.711 -10.007 -6.640 1.00 95.56 73 ALA A N 1
ATOM 513 C CA . ALA A 1 73 ? -4.858 -11.396 -7.095 1.00 95.56 73 ALA A CA 1
ATOM 514 C C . ALA A 1 73 ? -6.008 -11.607 -8.102 1.00 95.56 73 ALA A C 1
ATOM 516 O O . ALA A 1 73 ? -6.065 -12.637 -8.770 1.00 95.56 73 ALA A O 1
ATOM 517 N N . GLY A 1 74 ? -6.911 -10.632 -8.227 1.00 83.94 74 GLY A N 1
ATOM 518 C CA . GLY A 1 74 ? -8.109 -10.705 -9.056 1.00 83.94 74 GLY A CA 1
ATOM 519 C C . GLY A 1 74 ? -9.064 -9.555 -8.743 1.00 83.94 74 GLY A C 1
ATOM 520 O O . GLY A 1 74 ? -8.922 -8.861 -7.734 1.00 83.94 74 GLY A O 1
ATOM 521 N N . THR A 1 75 ? -10.045 -9.309 -9.614 1.00 76.06 75 THR A N 1
ATOM 522 C CA . THR A 1 75 ? -10.997 -8.200 -9.452 1.00 76.06 75 THR A CA 1
ATOM 523 C C . THR A 1 75 ? -11.816 -8.376 -8.168 1.00 76.06 75 THR A C 1
ATOM 525 O O . THR A 1 75 ? -12.811 -9.092 -8.164 1.00 76.06 75 THR A O 1
ATOM 528 N N . ARG A 1 76 ? -11.429 -7.645 -7.110 1.00 83.56 76 ARG A N 1
ATOM 529 C CA . ARG A 1 76 ? -11.984 -7.678 -5.736 1.00 83.56 76 ARG A CA 1
ATOM 530 C C . ARG A 1 76 ? -11.462 -8.783 -4.811 1.00 83.56 76 ARG A C 1
ATOM 532 O O . ARG A 1 76 ? -11.943 -8.868 -3.686 1.00 83.56 76 ARG A O 1
ATOM 539 N N . ASP A 1 77 ? -10.452 -9.544 -5.221 1.00 95.12 77 ASP A N 1
ATOM 540 C CA . ASP A 1 77 ? -9.866 -10.592 -4.372 1.00 95.12 77 ASP A CA 1
ATOM 541 C C . ASP A 1 77 ? -8.815 -10.049 -3.400 1.00 95.12 77 ASP A C 1
ATOM 543 O O . ASP A 1 77 ? -8.592 -10.644 -2.351 1.00 95.12 77 ASP A O 1
ATOM 547 N N . SER A 1 78 ? -8.1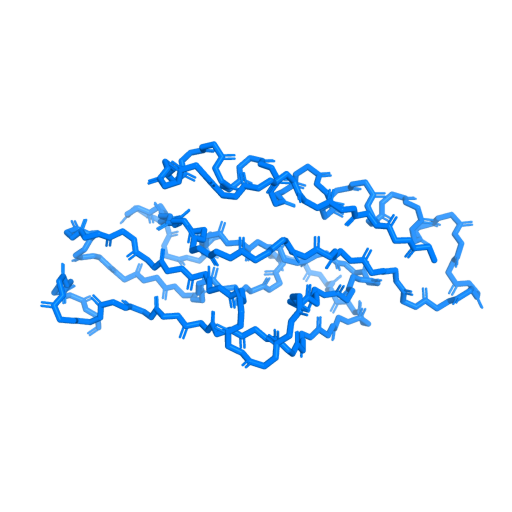99 -8.907 -3.711 1.00 98.31 78 SER A N 1
ATOM 548 C CA . SER A 1 78 ? -7.258 -8.213 -2.826 1.00 98.31 78 SER A CA 1
ATOM 549 C C . SER A 1 78 ? -7.820 -6.854 -2.424 1.00 98.31 78 SER A C 1
ATOM 551 O O . SER A 1 78 ? -8.117 -6.023 -3.286 1.00 98.31 78 SER A O 1
ATOM 553 N N . THR A 1 79 ? -7.939 -6.611 -1.120 1.00 98.56 79 THR A N 1
ATOM 554 C CA . THR A 1 79 ? -8.383 -5.329 -0.559 1.00 98.56 79 THR A CA 1
ATOM 555 C C . THR A 1 79 ? -7.294 -4.741 0.328 1.00 98.56 79 THR A C 1
ATOM 557 O O . THR A 1 79 ? -6.746 -5.443 1.170 1.00 98.56 79 THR A O 1
ATOM 560 N N . ILE A 1 80 ? -7.006 -3.450 0.169 1.00 98.50 80 ILE A N 1
ATOM 561 C CA . ILE A 1 80 ? -6.237 -2.656 1.133 1.00 98.50 80 ILE A CA 1
ATOM 562 C C . ILE A 1 80 ? -7.239 -1.782 1.880 1.00 98.50 80 ILE A C 1
ATOM 564 O O . ILE A 1 80 ? -7.886 -0.930 1.264 1.00 98.50 80 ILE A O 1
ATOM 568 N N . LYS A 1 81 ? -7.394 -2.019 3.184 1.00 98.50 81 LYS A N 1
ATOM 569 C CA . LYS A 1 81 ? -8.438 -1.410 4.009 1.00 98.50 81 LYS A CA 1
ATOM 570 C C . LYS A 1 81 ? -7.859 -0.621 5.181 1.00 98.50 81 LYS A C 1
ATOM 572 O O . LYS A 1 81 ? -7.058 -1.153 5.945 1.00 98.50 81 LYS A O 1
ATOM 577 N N . LEU A 1 82 ? -8.300 0.625 5.355 1.00 98.31 82 LEU A N 1
ATOM 578 C CA . LEU A 1 82 ? -7.944 1.431 6.528 1.00 98.31 82 LEU A CA 1
ATOM 579 C C . LEU A 1 82 ? -8.524 0.805 7.808 1.00 98.31 82 LEU A C 1
ATOM 581 O O . LEU A 1 82 ? -9.689 0.407 7.824 1.00 98.31 82 LEU A O 1
ATOM 585 N N . VAL A 1 83 ? -7.734 0.730 8.880 1.00 98.25 83 VAL A N 1
ATOM 586 C CA . VAL A 1 83 ? -8.194 0.258 10.198 1.00 98.25 83 VAL A CA 1
ATOM 587 C C . VAL A 1 83 ? -9.386 1.058 10.724 1.00 98.25 83 VAL A C 1
ATOM 589 O O . VAL A 1 83 ? -9.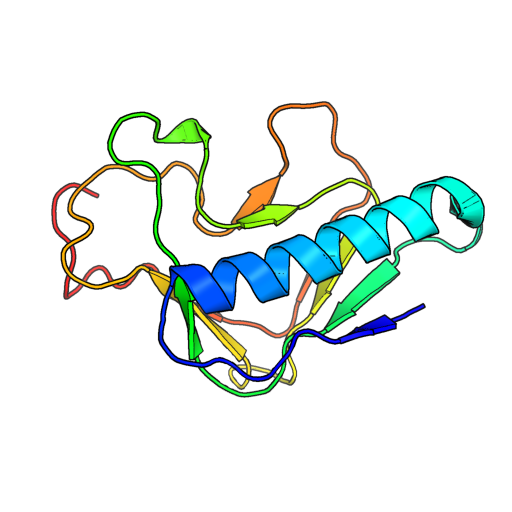602 2.211 10.351 1.00 98.25 83 VAL A O 1
ATOM 592 N N . ASP A 1 84 ? -10.178 0.434 11.590 1.00 98.00 84 ASP A N 1
ATOM 593 C CA . ASP A 1 84 ? -11.240 1.126 12.319 1.00 98.00 84 ASP A CA 1
ATOM 594 C C . ASP A 1 84 ? -10.636 2.172 13.269 1.00 98.00 84 ASP A C 1
ATOM 596 O O . ASP A 1 84 ? -9.556 1.967 13.827 1.00 98.00 84 ASP A O 1
ATOM 600 N N . ASN A 1 85 ? -11.369 3.259 13.514 1.00 96.62 85 ASN A N 1
ATOM 601 C CA . ASN A 1 85 ? -11.018 4.307 14.475 1.00 96.62 85 ASN A CA 1
ATOM 602 C C . ASN A 1 85 ? -9.666 5.008 14.236 1.00 96.62 85 ASN A C 1
ATOM 604 O O . ASN A 1 85 ? -9.130 5.598 15.175 1.00 96.62 85 ASN A O 1
ATOM 608 N N . PHE A 1 86 ? -9.125 4.998 13.012 1.00 95.88 86 PHE A N 1
A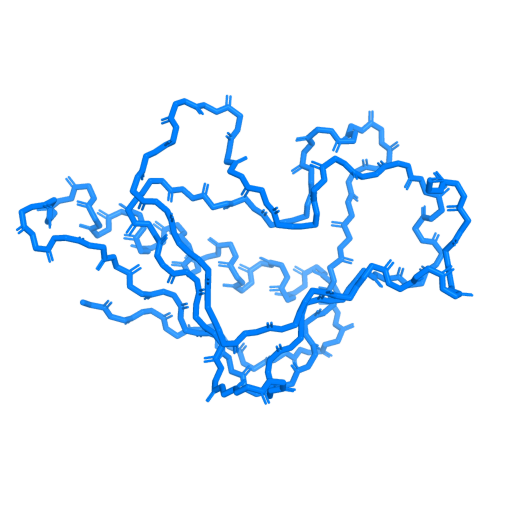TOM 609 C CA . PHE A 1 86 ? -7.999 5.869 12.661 1.00 95.88 86 PHE A CA 1
ATOM 610 C C . PHE A 1 86 ? -8.373 7.338 12.889 1.00 95.88 86 PHE A C 1
ATOM 612 O O . PHE A 1 86 ? -7.581 8.074 13.459 1.00 95.88 86 PHE A O 1
ATOM 619 N N . ASN A 1 87 ? -9.600 7.724 12.512 1.00 95.56 87 ASN A N 1
ATOM 620 C CA . ASN A 1 87 ? -10.267 8.997 12.839 1.00 95.56 87 ASN A CA 1
ATOM 621 C C . ASN A 1 87 ? -9.516 10.302 12.505 1.00 95.56 87 ASN A C 1
ATOM 623 O O . ASN A 1 87 ? -9.953 11.380 12.902 1.00 95.56 87 ASN A O 1
ATOM 627 N N . GLU A 1 88 ? -8.422 10.211 11.760 1.00 95.00 88 GLU A N 1
ATOM 628 C CA . GLU A 1 88 ? -7.573 11.332 11.381 1.00 95.00 88 GLU A CA 1
ATOM 629 C C . GLU A 1 88 ? -7.465 11.429 9.857 1.00 95.00 88 GLU A C 1
ATOM 631 O O . GLU A 1 88 ? -7.801 10.506 9.105 1.00 95.00 88 GLU A O 1
ATOM 636 N N . ARG A 1 89 ? -6.952 12.561 9.372 1.00 93.81 89 ARG A N 1
ATOM 637 C CA . ARG A 1 89 ? -6.733 12.768 7.939 1.00 93.81 89 ARG A CA 1
ATOM 638 C C . ARG A 1 89 ? -5.595 11.883 7.422 1.00 93.81 89 ARG A C 1
ATOM 640 O O . ARG A 1 89 ? -4.492 11.902 7.959 1.00 93.81 89 ARG A O 1
ATOM 647 N N . ILE A 1 90 ? -5.816 11.221 6.285 1.00 93.62 90 ILE A N 1
ATOM 648 C CA . ILE A 1 90 ? -4.784 10.491 5.533 1.00 93.62 90 ILE A CA 1
ATOM 649 C C . ILE A 1 90 ? -4.735 10.967 4.075 1.00 93.62 90 ILE A C 1
ATOM 651 O O . ILE A 1 90 ? -5.714 10.880 3.336 1.00 93.62 90 ILE A O 1
ATOM 655 N N . ASN A 1 91 ? -3.584 11.474 3.625 1.00 93.19 91 ASN A N 1
ATOM 656 C CA . ASN A 1 91 ? -3.394 11.938 2.247 1.00 93.19 91 ASN A CA 1
ATOM 657 C C . ASN A 1 91 ? -2.909 10.779 1.360 1.00 93.19 91 ASN A C 1
ATOM 659 O O . ASN A 1 91 ? -1.752 10.747 0.931 1.00 93.19 91 ASN A O 1
ATOM 663 N N . GLY A 1 92 ? -3.826 9.845 1.095 1.00 94.69 92 GLY A N 1
ATOM 664 C CA . GLY A 1 92 ? -3.610 8.664 0.258 1.00 94.69 92 GLY A CA 1
ATOM 665 C C . GLY A 1 92 ? -3.361 7.398 1.077 1.00 94.69 92 GLY A C 1
ATOM 666 O O . GLY A 1 92 ? -2.350 7.278 1.762 1.00 94.69 92 GLY A O 1
ATOM 667 N N . ILE A 1 93 ? -4.283 6.435 0.975 1.00 97.06 93 ILE A N 1
ATOM 668 C CA . ILE A 1 93 ? -4.106 5.082 1.535 1.00 97.06 93 ILE A CA 1
ATOM 669 C C . ILE A 1 93 ? -2.970 4.373 0.801 1.00 97.06 93 ILE A C 1
ATOM 671 O O . ILE A 1 93 ? -2.067 3.824 1.422 1.00 97.06 93 ILE A O 1
ATOM 675 N N . VAL A 1 94 ? -2.994 4.460 -0.527 1.00 97.56 94 VAL A N 1
ATOM 676 C CA . VAL A 1 94 ? -1.857 4.147 -1.383 1.00 97.56 94 VAL A CA 1
ATOM 677 C C . VAL A 1 94 ? -1.475 5.430 -2.102 1.00 97.56 94 VAL A C 1
ATOM 679 O O . VAL A 1 94 ? -2.336 6.122 -2.649 1.00 97.56 94 VAL A O 1
ATOM 682 N N . ARG A 1 95 ? -0.194 5.767 -2.061 1.00 96.38 95 ARG A N 1
ATOM 683 C CA . ARG A 1 95 ? 0.377 6.975 -2.660 1.00 96.38 95 ARG A CA 1
ATOM 684 C C . ARG A 1 95 ? 1.763 6.665 -3.202 1.00 96.38 95 ARG A C 1
ATOM 686 O O . ARG A 1 95 ? 2.269 5.574 -2.988 1.00 96.38 95 ARG A O 1
ATOM 693 N N . THR A 1 96 ? 2.389 7.612 -3.882 1.00 96.69 96 THR A N 1
ATOM 694 C CA . THR A 1 96 ? 3.831 7.547 -4.141 1.00 96.69 96 THR A CA 1
ATOM 695 C C . THR A 1 96 ? 4.613 8.089 -2.945 1.00 96.69 96 THR A C 1
ATOM 697 O O . THR A 1 96 ? 4.076 8.896 -2.172 1.00 96.69 96 THR A O 1
ATOM 700 N N . GLU A 1 97 ? 5.879 7.688 -2.818 1.00 92.38 97 GLU A N 1
ATOM 701 C CA . GLU A 1 97 ? 6.820 8.324 -1.884 1.00 92.38 97 GLU A CA 1
ATOM 702 C C . GLU A 1 97 ? 6.877 9.852 -2.074 1.00 92.38 97 GLU A C 1
ATOM 704 O O . GLU A 1 97 ? 6.536 10.385 -3.136 1.00 92.38 97 GLU A O 1
ATOM 709 N N . LEU A 1 98 ? 7.317 10.569 -1.036 1.00 80.38 98 LEU A N 1
ATOM 710 C CA . LEU A 1 98 ? 7.511 12.029 -1.022 1.00 80.38 98 LEU A CA 1
ATOM 711 C C . LEU A 1 98 ? 8.747 12.498 -1.825 1.00 80.38 98 LEU A C 1
ATOM 713 O O . LEU A 1 98 ? 9.433 13.432 -1.425 1.00 80.38 98 LEU A O 1
ATOM 717 N N . GLU A 1 99 ? 9.011 11.870 -2.968 1.00 85.75 99 GLU A N 1
ATOM 718 C CA . GLU A 1 99 ? 10.124 12.149 -3.882 1.00 85.75 99 GLU A CA 1
ATOM 719 C C . GLU A 1 99 ? 9.635 12.130 -5.342 1.00 85.75 99 GLU A C 1
ATOM 721 O O . GLU A 1 99 ? 8.457 11.890 -5.623 1.00 85.75 99 GLU A O 1
ATOM 726 N N . THR A 1 100 ? 10.528 12.380 -6.307 1.00 91.69 100 THR A N 1
ATOM 727 C CA . THR A 1 100 ? 10.181 12.193 -7.727 1.00 91.69 100 THR A CA 1
ATOM 728 C C . THR A 1 100 ? 10.026 10.703 -8.026 1.00 91.69 100 THR A C 1
ATOM 730 O O . THR A 1 100 ? 11.010 9.968 -8.114 1.00 91.69 100 THR A O 1
ATOM 733 N N . VAL A 1 101 ? 8.777 10.271 -8.197 1.00 95.69 101 VAL A N 1
ATOM 734 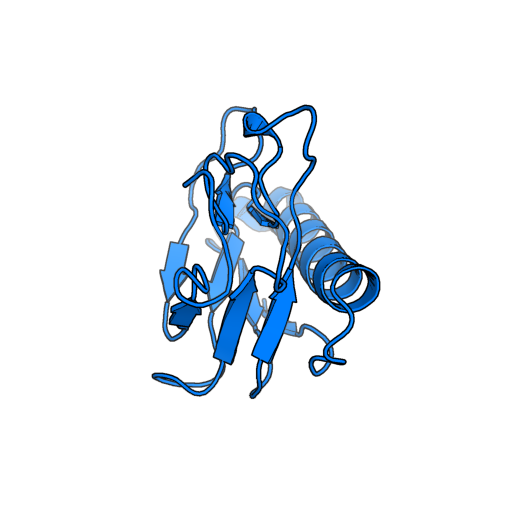C CA . VAL A 1 101 ? 8.405 8.886 -8.491 1.00 95.69 101 VAL A CA 1
ATOM 735 C C . VAL A 1 101 ? 7.814 8.790 -9.894 1.00 95.69 101 VAL A C 1
ATOM 737 O O . VAL A 1 101 ? 6.947 9.575 -10.273 1.00 95.69 101 VAL A O 1
ATOM 740 N N . GLU A 1 102 ? 8.269 7.807 -10.667 1.00 95.88 102 GLU A N 1
ATOM 741 C CA . GLU A 1 102 ? 7.852 7.596 -12.054 1.00 95.88 102 GLU A CA 1
ATOM 742 C C . GLU A 1 102 ? 7.543 6.127 -12.341 1.00 95.88 102 GLU A C 1
ATOM 744 O O . GLU A 1 102 ? 7.990 5.228 -11.627 1.00 95.88 102 GLU A O 1
ATOM 749 N N . ASN A 1 103 ? 6.809 5.878 -13.428 1.00 96.50 103 ASN A N 1
ATOM 750 C CA . ASN A 1 103 ? 6.486 4.529 -13.884 1.00 96.50 103 ASN A CA 1
ATOM 751 C C . ASN A 1 103 ? 5.845 3.687 -12.765 1.00 96.50 103 ASN A C 1
ATOM 753 O O . ASN A 1 103 ? 6.357 2.632 -12.390 1.00 96.50 103 ASN A O 1
ATOM 757 N N . VAL A 1 104 ? 4.715 4.153 -12.225 1.00 97.88 104 VAL A N 1
ATOM 758 C CA . VAL A 1 104 ? 3.937 3.458 -11.184 1.00 97.88 104 VAL A CA 1
ATOM 759 C C . VAL A 1 104 ? 2.537 3.137 -11.693 1.00 97.88 104 VAL A C 1
ATOM 761 O O . VAL A 1 104 ? 1.929 3.944 -12.395 1.00 97.88 104 VAL A O 1
ATOM 764 N N . SER A 1 105 ? 2.025 1.951 -11.366 1.00 98.00 105 SER A N 1
ATOM 765 C CA . SER A 1 105 ? 0.662 1.543 -11.710 1.00 98.00 105 SER A CA 1
ATOM 766 C C . SER A 1 105 ? 0.017 0.719 -10.595 1.00 98.00 105 SER A C 1
ATOM 768 O O . SER A 1 105 ? 0.696 0.127 -9.754 1.00 98.00 105 SER A O 1
ATOM 770 N N . MET A 1 106 ? -1.316 0.697 -10.583 1.00 97.56 106 MET A N 1
ATOM 771 C CA . MET A 1 106 ? -2.122 -0.133 -9.690 1.00 97.56 106 MET A CA 1
ATOM 772 C C . MET A 1 106 ? -3.240 -0.800 -10.486 1.00 97.56 106 MET A C 1
ATOM 774 O O . MET A 1 106 ? -3.896 -0.138 -11.291 1.00 97.56 106 MET A O 1
ATOM 778 N N . SER A 1 107 ? -3.481 -2.095 -10.273 1.00 97.75 107 SER A N 1
ATOM 779 C CA . SER A 1 107 ? -4.565 -2.811 -10.963 1.00 97.75 107 SER A CA 1
ATOM 780 C C . SER A 1 107 ? -5.106 -3.998 -10.161 1.00 97.75 107 SER A C 1
ATOM 782 O O . SER A 1 107 ? -4.434 -4.532 -9.283 1.00 97.75 107 SER A O 1
ATOM 784 N N . ASN A 1 108 ? -6.335 -4.424 -10.472 1.00 97.38 108 ASN A N 1
ATOM 785 C CA . ASN A 1 108 ? -6.964 -5.640 -9.933 1.00 97.38 108 ASN A CA 1
ATOM 786 C C . ASN A 1 108 ? -7.050 -5.720 -8.397 1.00 97.38 108 ASN A C 1
ATOM 788 O O . ASN A 1 108 ? -6.945 -6.800 -7.832 1.00 97.38 108 ASN A O 1
ATOM 792 N N . LEU A 1 109 ? -7.260 -4.594 -7.714 1.00 97.50 109 LEU A N 1
ATOM 793 C CA . LEU A 1 109 ? -7.400 -4.534 -6.256 1.00 97.50 109 LEU A CA 1
ATOM 794 C C . LEU A 1 109 ? -8.479 -3.526 -5.842 1.00 97.50 109 LEU A C 1
ATOM 796 O O . LEU A 1 109 ? -8.909 -2.696 -6.644 1.00 97.50 109 LEU A O 1
ATOM 800 N N . VAL A 1 110 ? -8.917 -3.604 -4.587 1.00 98.00 110 VAL A N 1
ATOM 801 C CA . VAL A 1 110 ? -9.861 -2.668 -3.966 1.00 98.00 110 VAL A CA 1
ATOM 802 C C . VAL A 1 110 ? -9.125 -1.811 -2.943 1.00 98.00 110 VAL A C 1
ATOM 804 O O . VAL A 1 110 ? -8.377 -2.329 -2.117 1.00 98.00 110 VAL A O 1
ATOM 807 N N . ILE A 1 111 ? -9.369 -0.502 -2.980 1.00 97.62 111 ILE A N 1
ATOM 808 C CA . ILE A 1 111 ? -8.986 0.419 -1.909 1.00 97.62 111 ILE A CA 1
ATOM 809 C C . ILE A 1 111 ? -10.237 0.732 -1.097 1.00 97.62 111 ILE A C 1
ATOM 811 O O . ILE A 1 111 ? -11.185 1.320 -1.620 1.00 97.62 111 ILE A O 1
ATOM 815 N N . ASP A 1 112 ? -10.240 0.322 0.167 1.00 97.69 112 ASP A N 1
ATOM 816 C CA . ASP A 1 112 ? -11.339 0.544 1.100 1.00 97.69 112 ASP A CA 1
ATOM 817 C C . ASP A 1 112 ? -10.915 1.555 2.174 1.00 97.69 112 ASP A C 1
ATOM 819 O O . ASP A 1 112 ? -10.145 1.258 3.087 1.00 97.69 112 ASP A O 1
ATOM 823 N N . GLY A 1 113 ? -11.432 2.780 2.068 1.00 97.06 113 GLY A N 1
ATOM 824 C CA . GLY A 1 113 ? -11.195 3.823 3.069 1.00 97.06 113 GLY A CA 1
ATOM 825 C C . GLY A 1 113 ? -11.934 3.619 4.386 1.00 97.06 113 GLY A C 1
ATOM 826 O O . GLY A 1 113 ? -11.727 4.397 5.310 1.00 97.06 113 GLY A O 1
ATOM 827 N N . ASN A 1 114 ? -12.791 2.600 4.482 1.00 97.50 114 ASN A N 1
ATOM 828 C CA . ASN A 1 114 ? -13.467 2.196 5.706 1.00 97.50 114 ASN A CA 1
ATOM 829 C C . ASN A 1 114 ? -14.197 3.353 6.415 1.00 97.50 114 ASN A C 1
ATOM 831 O O . ASN A 1 114 ? -14.157 3.487 7.639 1.00 97.50 114 ASN A O 1
ATOM 835 N N . ARG A 1 115 ? -14.857 4.214 5.625 1.00 96.06 115 ARG A N 1
ATOM 836 C CA . ARG A 1 115 ? -15.521 5.441 6.106 1.00 96.06 115 ARG A CA 1
ATOM 837 C C . ARG A 1 115 ? -16.601 5.184 7.157 1.00 96.06 115 ARG A C 1
ATOM 839 O O . ARG A 1 115 ? -16.921 6.066 7.935 1.00 96.06 115 ARG A O 1
ATOM 846 N N . GLU A 1 116 ? -17.197 3.995 7.149 1.00 97.19 116 GLU A N 1
ATOM 847 C CA . GLU A 1 116 ? -18.261 3.625 8.087 1.00 97.19 116 GLU A CA 1
ATOM 848 C C . GLU A 1 116 ? -17.730 3.474 9.519 1.00 97.19 116 GLU A C 1
ATOM 850 O O . GLU A 1 116 ? -18.484 3.663 10.467 1.00 97.19 116 GLU A O 1
ATOM 855 N N . ASN A 1 117 ? -16.429 3.202 9.669 1.00 97.00 117 ASN A N 1
ATOM 856 C CA . ASN A 1 117 ? -15.758 2.985 10.953 1.00 97.00 117 ASN A CA 1
ATOM 857 C C . ASN A 1 117 ? -14.698 4.054 11.260 1.00 97.00 117 ASN A C 1
ATOM 859 O O . ASN A 1 117 ? -13.886 3.883 12.169 1.00 97.00 117 ASN A O 1
ATOM 863 N N . ASN A 1 118 ? -14.675 5.142 10.489 1.00 95.56 118 ASN A N 1
ATOM 864 C CA . ASN A 1 118 ? -13.728 6.235 10.651 1.00 95.56 118 ASN A CA 1
ATOM 865 C C . ASN A 1 118 ? -14.455 7.570 10.558 1.00 95.56 118 ASN A C 1
ATOM 867 O O . ASN A 1 118 ? -15.250 7.792 9.657 1.00 95.56 118 ASN A O 1
ATOM 871 N N . THR A 1 119 ? -14.138 8.481 11.462 1.00 89.44 119 THR A N 1
ATOM 872 C CA . THR A 1 119 ? -14.556 9.888 11.452 1.00 89.44 119 THR A CA 1
ATOM 873 C C . THR A 1 119 ? -13.375 10.767 11.005 1.00 89.44 119 THR A C 1
ATOM 875 O O . THR A 1 119 ? -12.318 10.234 10.690 1.00 89.44 119 THR A O 1
ATOM 878 N N . GLY A 1 120 ? -13.530 12.088 10.876 1.00 73.25 120 GLY A N 1
ATOM 879 C CA . GLY A 1 120 ? -12.382 12.981 1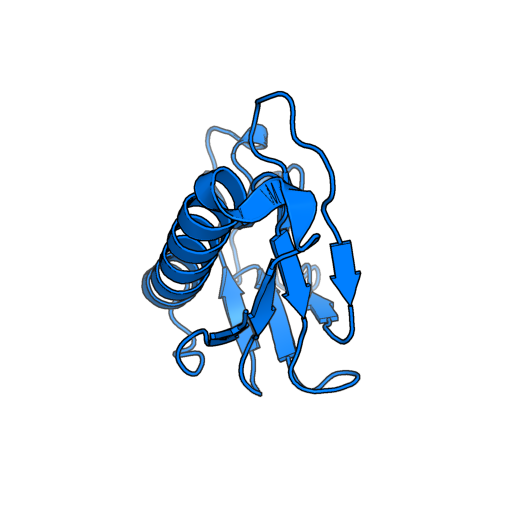0.604 1.00 73.25 120 GLY A CA 1
ATOM 880 C C . GLY A 1 120 ? -11.765 12.920 9.194 1.00 73.25 120 GLY A C 1
ATOM 881 O O . GLY A 1 120 ? -10.667 13.439 8.992 1.00 73.25 120 GLY A O 1
ATOM 882 N N . HIS A 1 121 ? -12.464 12.307 8.233 1.00 64.00 121 HIS A N 1
ATOM 883 C CA . HIS A 1 121 ? -12.079 12.216 6.819 1.00 64.00 121 HIS A CA 1
ATOM 884 C C . HIS A 1 121 ? -12.427 13.471 6.007 1.00 64.00 121 HIS A C 1
ATOM 886 O O . HIS A 1 121 ? -13.520 14.043 6.225 1.00 64.00 121 HIS A O 1
#

Foldseek 3Di:
DEQEFPAADQDAVNLLVSLQVSQVVQQVVCVVVVVVAAYEYEYEFDEHEWADDQVDQARATAAHAARYEYEYPAQARYEYEYDAASQHHHPYNYYHPPDDHYRYYYYGYHYHDVVVRYHHD

Organism: NCBI:txid2108360